Protein AF-A0A849C6X6-F1 (afdb_monomer)

InterPro domains:
  IPR029039 Flavoprotein-like superfamily [G3DSA:3.40.50.360] (16-147)
  IPR029039 Flavoprotein-like superfamily [SSF52218] (53-126)

pLDDT: mean 72.3, std 21.96, range [28.64, 95.88]

Mean predicted aligned error: 12.74 Å

Sequence (150 aa):
MPNFSKRAATPGPQLADRRAHWHRGRTVASEWARGRGGTICTRWIGWAHADTDNFGVAEHVLWPIHHGILYYPGMDVLPPFLAHGTIGVDSERFDAIADDLRKHLSALDTVAPIAYRPQGGGDYDRSLRLRPGLESAGATGFDLHSRTDS

Foldseek 3Di:
DDDDDDDDDDDDDDDPPPPVPLPDFQPQQDPVQAAAEDEAADEDEWAPPQCPTPVHHVCVVCVCCQVVPRPNNHHQYFDYHYHYPPPPDDPVSVVVSVVVVVVVVVCRVPGHGFAFDTQSNPQADPVSHGDPPQADVPDDDRSRRTDPDD

Radius of gyration: 21.45 Å; Cα contacts (8 Å, |Δi|>4): 152; chains: 1; bounding box: 58×31×64 Å

Structure (mmCIF, N/CA/C/O backbone):
data_AF-A0A849C6X6-F1
#
_entry.id   AF-A0A849C6X6-F1
#
loop_
_atom_site.group_PDB
_atom_site.id
_atom_site.type_symbol
_atom_site.label_atom_id
_atom_site.label_alt_id
_atom_site.label_comp_id
_atom_site.label_asym_id
_atom_site.label_entity_id
_atom_site.label_seq_id
_atom_site.pdbx_PDB_ins_code
_atom_site.Cartn_x
_atom_site.Cartn_y
_atom_site.Cartn_z
_atom_site.occupancy
_atom_site.B_iso_or_equiv
_atom_site.auth_seq_id
_atom_site.auth_comp_id
_atom_site.auth_asym_id
_atom_site.auth_atom_id
_atom_site.pdbx_PDB_model_num
ATOM 1 N N . MET A 1 1 ? -34.861 15.838 -43.195 1.00 34.25 1 MET A N 1
ATOM 2 C CA . MET A 1 1 ? -34.179 15.700 -41.888 1.00 34.25 1 MET A CA 1
ATOM 3 C C . MET A 1 1 ? -35.241 15.424 -40.827 1.00 34.25 1 MET A C 1
ATOM 5 O O . MET A 1 1 ? -36.184 16.205 -40.776 1.00 34.25 1 MET A O 1
ATOM 9 N N . PRO A 1 2 ? -35.165 14.325 -40.056 1.00 33.47 2 PRO A N 1
ATOM 10 C CA . PRO A 1 2 ? -36.070 14.065 -38.932 1.00 33.47 2 PRO A CA 1
ATOM 11 C C . PRO A 1 2 ? -35.622 14.798 -37.650 1.00 33.47 2 PRO A C 1
ATOM 13 O O . PRO A 1 2 ? -34.496 15.282 -37.566 1.00 33.47 2 PRO A O 1
ATOM 16 N N . ASN A 1 3 ? -36.524 14.903 -36.670 1.00 28.64 3 ASN A N 1
ATOM 17 C CA . ASN A 1 3 ? -36.426 15.826 -35.531 1.00 28.64 3 ASN A CA 1
ATOM 18 C C . ASN A 1 3 ? -36.083 15.114 -34.201 1.00 28.64 3 ASN A C 1
ATOM 20 O O . ASN A 1 3 ? -36.561 14.008 -33.949 1.00 28.64 3 ASN A O 1
ATOM 24 N N . PHE A 1 4 ? -35.308 15.760 -33.322 1.00 31.05 4 PHE A N 1
ATOM 25 C CA . PHE A 1 4 ? -34.948 15.234 -31.997 1.00 31.05 4 PHE A CA 1
ATOM 26 C C . PHE A 1 4 ? -36.006 15.584 -30.941 1.00 31.05 4 PHE A C 1
ATOM 28 O O . PHE A 1 4 ? -36.084 16.715 -30.464 1.00 31.05 4 PHE A O 1
ATOM 35 N N . SER A 1 5 ? -36.788 14.589 -30.514 1.00 37.56 5 SER A N 1
ATOM 36 C CA . SER A 1 5 ? -37.711 14.735 -29.381 1.00 37.56 5 SER A CA 1
ATOM 37 C C . SER A 1 5 ? -36.996 14.501 -28.045 1.00 37.56 5 SER A C 1
ATOM 39 O O . SER A 1 5 ? -36.360 13.463 -27.847 1.00 37.56 5 SER A O 1
ATOM 41 N N . LYS A 1 6 ? -37.114 15.447 -27.105 1.00 38.28 6 LYS A N 1
ATOM 42 C CA . LYS A 1 6 ? -36.593 15.295 -25.737 1.00 38.28 6 LYS A CA 1
ATOM 43 C C . LYS A 1 6 ? -37.516 14.382 -24.924 1.00 38.28 6 LYS A C 1
ATOM 45 O O . LYS A 1 6 ? -38.645 14.765 -24.627 1.00 38.28 6 LYS A O 1
ATOM 50 N N . ARG A 1 7 ? -37.024 13.221 -24.481 1.00 34.44 7 ARG A N 1
ATOM 51 C CA . ARG A 1 7 ? -37.655 12.487 -23.370 1.00 34.44 7 ARG A CA 1
ATOM 52 C C . ARG A 1 7 ? -37.286 13.156 -22.045 1.00 34.44 7 ARG A C 1
ATOM 54 O O . ARG A 1 7 ? -36.115 13.442 -21.810 1.00 34.44 7 ARG A O 1
ATOM 61 N N . ALA A 1 8 ? -38.277 13.392 -21.188 1.00 35.94 8 ALA A N 1
ATOM 62 C CA . ALA A 1 8 ? -38.042 13.805 -19.808 1.00 35.94 8 ALA A CA 1
ATOM 63 C C . ALA A 1 8 ? -37.515 12.620 -18.980 1.00 35.94 8 ALA A C 1
ATOM 65 O O . ALA A 1 8 ? -37.919 11.478 -19.206 1.00 35.94 8 ALA A O 1
ATOM 66 N N . ALA A 1 9 ? -36.627 12.893 -18.022 1.00 35.16 9 ALA A N 1
ATOM 67 C CA . ALA A 1 9 ? -36.156 11.900 -17.063 1.00 35.16 9 ALA A CA 1
ATOM 68 C C . ALA A 1 9 ? -37.099 11.830 -15.851 1.00 35.16 9 ALA A C 1
ATOM 70 O O . ALA A 1 9 ? -37.541 12.861 -15.342 1.00 35.16 9 ALA A O 1
ATOM 71 N N . THR A 1 10 ? -37.396 10.617 -15.387 1.00 34.94 10 THR A N 1
ATOM 72 C CA . THR A 1 10 ? -38.209 10.373 -14.188 1.00 34.94 10 THR A CA 1
ATOM 73 C C . THR A 1 10 ? -37.472 10.854 -12.927 1.00 34.94 10 THR A C 1
ATOM 75 O O . THR A 1 10 ? -36.264 10.624 -12.830 1.00 34.94 10 THR A O 1
ATOM 78 N N . PRO A 1 11 ? -38.144 11.481 -11.941 1.00 33.69 11 PRO A N 1
ATOM 79 C CA . PRO A 1 11 ? -37.512 11.830 -10.669 1.00 33.69 11 PRO A CA 1
ATOM 80 C C . PRO A 1 11 ? -37.000 10.594 -9.917 1.00 33.69 11 PRO A C 1
ATOM 82 O O . PRO A 1 11 ? -37.685 9.573 -9.853 1.00 33.69 11 PRO A O 1
ATOM 85 N N . GLY A 1 12 ? -35.809 10.700 -9.322 1.00 38.06 12 GLY A N 1
ATOM 86 C CA . GLY A 1 12 ? -35.279 9.686 -8.405 1.00 38.06 12 GLY A CA 1
ATOM 87 C C . GLY A 1 12 ? -36.021 9.660 -7.056 1.00 38.06 12 GLY A C 1
ATOM 88 O O . GLY A 1 12 ? -36.724 10.620 -6.726 1.00 38.06 12 GLY A O 1
ATOM 89 N N . PRO A 1 13 ? -35.876 8.580 -6.264 1.00 37.00 13 PRO A N 1
ATOM 90 C CA . PRO A 1 13 ? -36.586 8.414 -4.996 1.00 37.00 13 PRO A CA 1
ATOM 91 C C . PRO A 1 13 ? -36.230 9.490 -3.958 1.00 37.00 13 PRO A C 1
ATOM 93 O O . PRO A 1 13 ? -35.134 10.050 -3.935 1.00 37.00 13 PRO A O 1
ATOM 96 N N . GLN A 1 14 ? -37.201 9.792 -3.095 1.00 38.72 14 GLN A N 1
ATOM 97 C CA . GLN A 1 14 ? -37.206 10.985 -2.249 1.00 38.72 14 GLN A CA 1
ATOM 98 C C . GLN A 1 14 ? -36.376 10.820 -0.960 1.00 38.72 14 GLN A C 1
ATOM 100 O O . GLN A 1 14 ? -36.246 9.730 -0.411 1.00 38.72 14 GLN A O 1
ATOM 105 N N . LEU A 1 15 ? -35.837 11.935 -0.453 1.00 39.06 15 LEU A N 1
ATOM 106 C CA . LEU A 1 15 ? -34.715 12.025 0.502 1.00 39.06 15 LEU A CA 1
ATOM 107 C C . LEU A 1 15 ? -34.893 11.384 1.907 1.00 39.06 15 LEU A C 1
ATOM 109 O O . LEU A 1 15 ? -34.008 11.532 2.752 1.00 39.06 15 LEU A O 1
ATOM 113 N N . ALA A 1 16 ? -36.021 10.731 2.194 1.00 30.89 16 ALA A N 1
ATOM 114 C CA . ALA A 1 16 ? -36.432 10.339 3.545 1.00 30.89 16 ALA A CA 1
ATOM 115 C C . ALA A 1 16 ? -35.714 9.092 4.105 1.00 30.89 16 ALA A C 1
ATOM 117 O O . ALA A 1 16 ? -35.453 9.034 5.306 1.00 30.89 16 ALA A O 1
ATOM 118 N N . ASP A 1 17 ? -35.345 8.123 3.261 1.00 34.28 17 ASP A N 1
ATOM 119 C CA . ASP A 1 17 ? -34.880 6.788 3.698 1.00 34.28 17 ASP A CA 1
ATOM 120 C C . ASP A 1 17 ? -33.420 6.747 4.218 1.00 34.28 17 ASP A C 1
ATOM 122 O O . ASP A 1 17 ? -32.833 5.712 4.527 1.00 34.28 17 ASP A O 1
ATOM 126 N N . ARG A 1 18 ? -32.783 7.912 4.374 1.00 35.97 18 ARG A N 1
ATOM 127 C CA . ARG A 1 18 ? -31.348 8.011 4.695 1.00 35.97 18 ARG A CA 1
ATOM 128 C C . ARG A 1 18 ? -30.984 7.692 6.153 1.00 35.97 18 ARG A C 1
ATOM 130 O O . ARG A 1 18 ? -29.808 7.773 6.504 1.00 35.97 18 ARG A O 1
ATOM 137 N N . ARG A 1 19 ? -31.944 7.331 7.016 1.00 29.36 19 ARG A N 1
ATOM 138 C CA . ARG A 1 19 ? -31.683 7.012 8.438 1.00 29.36 19 ARG A CA 1
ATOM 139 C C . ARG A 1 19 ? -31.278 5.556 8.703 1.00 29.36 19 ARG A C 1
ATOM 141 O O . ARG A 1 19 ? -30.644 5.314 9.724 1.00 29.36 19 ARG A O 1
ATOM 148 N N . ALA A 1 20 ? -31.562 4.612 7.802 1.00 30.66 20 ALA A N 1
ATOM 149 C CA . ALA A 1 20 ? -31.249 3.187 8.002 1.00 30.66 20 ALA A CA 1
ATOM 150 C C . ALA A 1 20 ? -29.805 2.776 7.620 1.00 30.66 20 ALA A C 1
ATOM 152 O O . ALA A 1 20 ? -29.353 1.687 7.968 1.00 30.66 20 ALA A O 1
ATOM 153 N N . HIS A 1 21 ? -29.050 3.643 6.937 1.00 33.81 21 HIS A N 1
ATOM 154 C CA . HIS A 1 21 ? -27.749 3.318 6.323 1.00 33.81 21 HIS A CA 1
ATOM 155 C C . HIS A 1 21 ? -26.567 3.086 7.296 1.00 33.81 21 HIS A C 1
ATOM 157 O O . HIS A 1 21 ? -25.446 2.860 6.847 1.00 33.81 21 HIS A O 1
ATOM 163 N N . TRP A 1 22 ? -26.774 3.123 8.615 1.00 36.84 22 TRP A N 1
ATOM 164 C CA . TRP A 1 22 ? -25.692 3.109 9.616 1.00 36.84 22 TRP A CA 1
ATOM 165 C C . TRP A 1 22 ? -25.082 1.731 9.936 1.00 36.84 22 TRP A C 1
ATOM 167 O O . TRP A 1 22 ? -24.136 1.655 10.718 1.00 36.84 22 TRP A O 1
ATOM 177 N N . HIS A 1 23 ? -25.573 0.643 9.330 1.00 29.59 23 HIS A N 1
ATOM 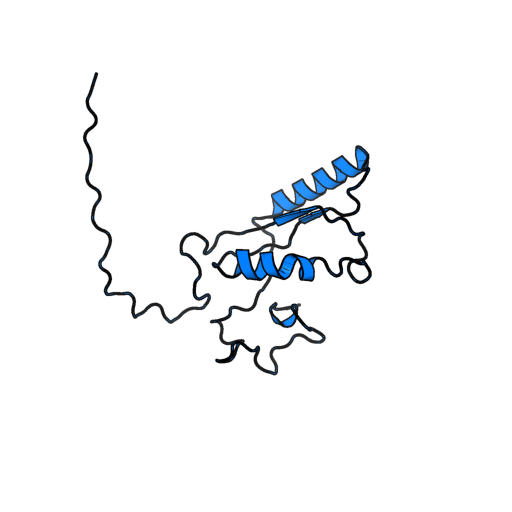178 C CA . HIS A 1 23 ? -25.158 -0.728 9.663 1.00 29.59 23 HIS A CA 1
ATOM 179 C C . HIS A 1 23 ? -24.591 -1.520 8.468 1.00 29.59 23 HIS A C 1
ATOM 181 O O . HIS A 1 23 ? -25.219 -2.455 7.960 1.00 29.59 23 HIS A O 1
ATOM 187 N N . ARG A 1 24 ? -23.377 -1.141 8.039 1.00 34.91 24 ARG A N 1
ATOM 188 C CA . ARG A 1 24 ? -22.266 -2.005 7.561 1.00 34.91 24 ARG A CA 1
ATOM 189 C C . ARG A 1 24 ? -21.043 -1.125 7.238 1.00 34.91 24 ARG A C 1
ATOM 191 O O . ARG A 1 24 ? -21.203 0.036 6.878 1.00 34.91 24 ARG A O 1
ATOM 198 N N . GLY A 1 25 ? -19.833 -1.653 7.447 1.00 41.88 25 GLY A N 1
ATOM 199 C CA . GLY A 1 25 ? -18.586 -0.869 7.453 1.00 41.88 25 GLY A CA 1
ATOM 200 C C . GLY A 1 25 ? -18.163 -0.268 6.099 1.00 41.88 25 GLY A C 1
ATOM 201 O O . GLY A 1 25 ? -18.696 -0.632 5.053 1.00 41.88 25 GLY A O 1
ATOM 202 N N . ARG A 1 26 ? -17.139 0.605 6.144 1.00 53.00 26 ARG A N 1
ATOM 203 C CA . ARG A 1 26 ? -16.667 1.525 5.073 1.00 53.00 26 ARG A CA 1
ATOM 204 C C . ARG A 1 26 ? -17.538 2.786 4.900 1.00 53.00 26 ARG A C 1
ATOM 206 O O . ARG A 1 26 ? -18.172 3.013 3.871 1.00 53.00 26 ARG A O 1
ATOM 213 N N . THR A 1 27 ? -17.545 3.625 5.940 1.00 43.31 27 THR A N 1
ATOM 214 C CA . THR A 1 27 ? -18.097 4.994 5.930 1.00 43.31 27 THR A CA 1
ATOM 215 C C . THR A 1 27 ? -17.390 5.895 4.912 1.00 43.31 27 THR A C 1
ATOM 217 O O . THR A 1 27 ? -16.208 5.715 4.662 1.00 43.31 27 THR A O 1
ATOM 220 N N . VAL A 1 28 ? -18.132 6.849 4.332 1.00 44.56 28 VAL A N 1
ATOM 221 C CA . VAL A 1 28 ? -17.740 7.755 3.220 1.00 44.56 28 VAL A CA 1
ATOM 222 C C . VAL A 1 28 ? -17.195 7.099 1.940 1.00 44.56 28 VAL A C 1
ATOM 224 O O . VAL A 1 28 ? -16.756 7.803 1.033 1.00 44.56 28 VAL A O 1
ATOM 227 N N . ALA A 1 29 ? -17.362 5.783 1.778 1.00 44.00 29 ALA A N 1
ATOM 228 C CA . ALA A 1 29 ? -17.190 5.147 0.479 1.00 44.00 29 ALA A CA 1
ATOM 229 C C . ALA A 1 29 ? -18.185 5.728 -0.549 1.00 44.00 29 ALA A C 1
ATOM 231 O O . ALA A 1 29 ? -19.406 5.610 -0.382 1.00 44.00 29 ALA A O 1
ATOM 232 N N . SER A 1 30 ? -17.669 6.347 -1.613 1.00 44.00 30 SER A N 1
ATOM 233 C CA . SER A 1 30 ? -18.495 6.893 -2.695 1.00 44.00 30 SER A CA 1
ATOM 234 C C . SER A 1 30 ? -19.134 5.754 -3.492 1.00 44.00 30 SER A C 1
ATOM 236 O O . SER A 1 30 ? -18.513 4.714 -3.715 1.00 44.00 30 SER A O 1
ATOM 238 N N . GLU A 1 31 ? -20.384 5.922 -3.926 1.00 47.50 31 GLU A N 1
ATOM 239 C CA . GLU A 1 31 ? -21.138 4.813 -4.530 1.00 47.50 31 GLU A CA 1
ATOM 240 C C . GLU A 1 31 ? -20.548 4.324 -5.858 1.00 47.50 31 GLU A C 1
ATOM 242 O O . GLU A 1 31 ? -20.691 3.150 -6.177 1.00 47.50 31 GLU A O 1
ATOM 247 N N . TRP A 1 32 ? -19.815 5.180 -6.584 1.00 52.75 32 TRP A N 1
ATOM 248 C CA . TRP A 1 32 ? -19.080 4.784 -7.789 1.00 52.75 32 TRP A CA 1
ATOM 249 C C . TRP A 1 32 ? -17.815 3.967 -7.482 1.00 52.75 32 TRP A C 1
ATOM 251 O O . TRP A 1 32 ? -17.487 3.068 -8.249 1.00 52.75 32 TRP A O 1
ATOM 261 N N . ALA A 1 33 ? -17.079 4.281 -6.410 1.00 56.59 33 ALA A N 1
ATOM 262 C CA . ALA A 1 33 ? -15.789 3.642 -6.122 1.00 56.59 33 ALA A CA 1
ATOM 263 C C . ALA A 1 33 ? -15.920 2.258 -5.468 1.00 56.59 33 ALA A C 1
ATOM 265 O O . ALA A 1 33 ? -15.023 1.430 -5.610 1.00 56.59 33 ALA A O 1
ATOM 266 N N . ARG A 1 34 ? -17.029 2.007 -4.762 1.00 57.31 34 ARG A N 1
ATOM 267 C CA . ARG A 1 34 ? -17.267 0.772 -4.005 1.00 57.31 34 ARG A CA 1
ATOM 268 C C . ARG A 1 34 ? -17.218 -0.462 -4.911 1.00 57.31 34 ARG A C 1
ATOM 270 O O . ARG A 1 34 ? -18.084 -0.626 -5.764 1.00 57.31 34 ARG A O 1
ATOM 277 N N . GLY A 1 35 ? -16.251 -1.348 -4.676 1.00 59.78 35 GLY A N 1
ATOM 278 C CA . GLY A 1 35 ? -16.082 -2.572 -5.466 1.00 59.78 35 GLY A CA 1
ATOM 279 C C . GLY A 1 35 ? -15.350 -2.379 -6.797 1.00 59.78 35 GLY A C 1
ATOM 280 O O . GLY A 1 35 ? -15.318 -3.311 -7.597 1.00 59.78 35 GLY A O 1
ATOM 281 N N . ARG A 1 36 ? -14.753 -1.206 -7.064 1.00 61.59 36 ARG A N 1
ATOM 282 C CA . ARG A 1 36 ? -13.690 -1.116 -8.075 1.00 61.59 36 ARG A CA 1
ATOM 283 C C . ARG A 1 36 ? -12.358 -1.504 -7.449 1.00 61.59 36 ARG A C 1
ATOM 285 O O . ARG A 1 36 ? -11.949 -0.917 -6.446 1.00 61.59 36 ARG A O 1
ATOM 292 N N . GLY A 1 37 ? -11.671 -2.435 -8.106 1.00 61.19 37 GLY A N 1
ATOM 293 C CA . GLY A 1 37 ? -10.243 -2.641 -7.911 1.00 61.19 37 GLY A CA 1
ATOM 294 C C . GLY A 1 37 ? -9.455 -1.404 -8.350 1.00 61.19 37 GLY A C 1
ATOM 295 O O . GLY A 1 37 ? -9.808 -0.756 -9.341 1.00 61.19 37 GLY A O 1
ATOM 296 N N . G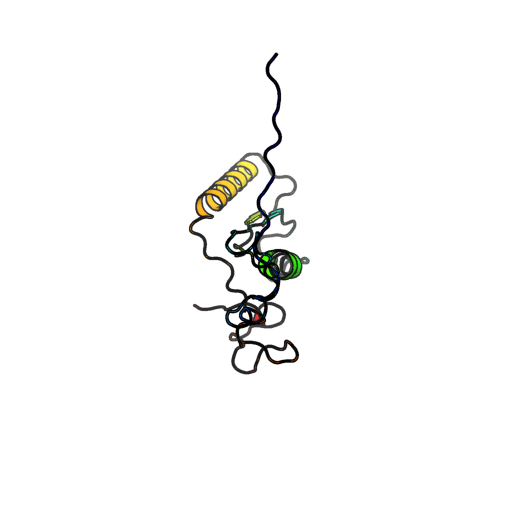LY A 1 38 ? -8.393 -1.070 -7.620 1.00 61.69 38 GLY A N 1
ATOM 297 C CA . GLY A 1 38 ? -7.471 0.009 -7.976 1.00 61.69 38 GLY A CA 1
ATOM 298 C C . GLY A 1 38 ? -6.023 -0.387 -7.711 1.00 61.69 38 GLY A C 1
ATOM 299 O O . GLY A 1 38 ? -5.684 -0.746 -6.589 1.00 61.69 38 GLY A O 1
ATOM 300 N N . THR A 1 39 ? -5.164 -0.298 -8.727 1.00 59.84 39 THR A N 1
ATOM 301 C CA . THR A 1 39 ? -3.704 -0.462 -8.604 1.00 59.84 39 THR A CA 1
ATOM 302 C C . THR A 1 39 ? -3.000 0.804 -9.090 1.00 59.84 39 THR A C 1
ATOM 304 O O . THR A 1 39 ? -3.556 1.561 -9.890 1.00 59.84 39 THR A O 1
ATOM 307 N N . ILE A 1 40 ? -1.769 1.026 -8.630 1.00 65.69 40 ILE A N 1
ATOM 308 C CA . ILE A 1 40 ? -0.867 2.050 -9.158 1.00 65.69 40 ILE A CA 1
ATOM 309 C C . ILE A 1 40 ? 0.409 1.354 -9.630 1.00 65.69 40 ILE A C 1
ATOM 311 O O . ILE A 1 40 ? 1.015 0.569 -8.901 1.00 65.69 40 ILE A O 1
ATOM 315 N N . CYS A 1 41 ? 0.816 1.658 -10.861 1.00 58.03 41 CYS A N 1
ATOM 316 C CA . CYS A 1 41 ? 2.121 1.282 -11.394 1.00 58.03 41 CYS A CA 1
ATOM 317 C C . CYS A 1 41 ? 3.080 2.458 -11.180 1.00 58.03 41 CYS A C 1
ATOM 319 O O . CYS A 1 41 ? 2.937 3.495 -11.831 1.00 58.03 41 CYS A O 1
ATOM 321 N N . THR A 1 42 ? 4.039 2.309 -10.267 1.00 61.03 42 THR A N 1
ATOM 322 C CA . THR A 1 42 ? 4.967 3.375 -9.869 1.00 61.03 42 THR A CA 1
ATOM 323 C C . THR A 1 42 ? 6.385 3.040 -10.325 1.00 61.03 42 THR A C 1
ATOM 325 O O . THR A 1 42 ? 6.928 1.972 -10.041 1.00 61.03 42 THR A O 1
ATOM 328 N N . ARG A 1 43 ? 7.029 3.993 -11.004 1.00 51.19 43 ARG A N 1
ATOM 329 C CA . ARG A 1 43 ? 8.475 3.955 -11.248 1.00 51.19 43 ARG A CA 1
ATOM 330 C C . ARG A 1 43 ? 9.197 4.238 -9.928 1.00 51.19 43 ARG A C 1
ATOM 332 O O . ARG A 1 43 ? 9.116 5.359 -9.431 1.00 51.19 43 ARG A O 1
ATOM 339 N N . TRP A 1 44 ? 9.916 3.256 -9.393 1.00 60.41 44 TRP A N 1
ATOM 340 C CA . TRP A 1 44 ? 10.747 3.435 -8.206 1.00 60.41 44 TRP A CA 1
ATOM 341 C C . TRP A 1 44 ? 12.170 3.845 -8.614 1.00 60.41 44 TRP A C 1
ATOM 343 O O . TRP A 1 44 ? 12.715 3.375 -9.618 1.00 60.41 44 TRP A O 1
ATOM 353 N N . ILE A 1 45 ? 12.756 4.778 -7.861 1.00 48.31 45 ILE A N 1
ATOM 354 C CA . ILE A 1 45 ? 14.110 5.311 -8.112 1.00 48.31 45 ILE A CA 1
ATOM 355 C C . ILE A 1 45 ? 15.157 4.607 -7.236 1.00 48.31 45 ILE A C 1
ATOM 357 O O . ILE A 1 45 ? 16.331 4.571 -7.596 1.00 48.31 45 ILE A O 1
ATOM 361 N N . GLY A 1 46 ? 14.728 4.015 -6.122 1.00 52.88 46 GLY A N 1
ATOM 362 C CA . GLY A 1 46 ? 15.567 3.192 -5.263 1.00 52.88 46 GLY A CA 1
ATOM 363 C C . GLY A 1 46 ? 15.896 1.805 -5.836 1.00 52.88 46 GLY A C 1
ATOM 364 O O . GLY A 1 46 ? 15.441 1.414 -6.921 1.00 52.88 46 GLY A O 1
ATOM 365 N N . TRP A 1 47 ? 16.696 1.057 -5.082 1.00 51.69 47 TRP A N 1
ATOM 366 C CA . TRP A 1 47 ? 17.115 -0.309 -5.391 1.00 51.69 47 TRP A CA 1
ATOM 367 C C . TRP A 1 47 ? 16.112 -1.322 -4.820 1.00 51.69 47 TRP A C 1
ATOM 36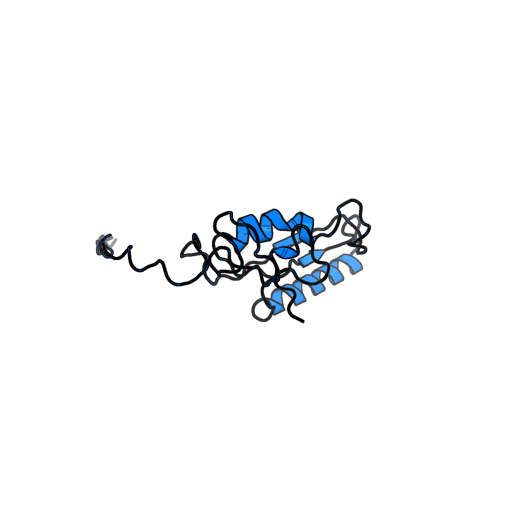9 O O . TRP A 1 47 ? 15.030 -0.954 -4.372 1.00 51.69 47 TRP A O 1
ATOM 379 N N . ALA A 1 48 ? 16.419 -2.620 -4.885 1.00 56.00 48 ALA A N 1
ATOM 380 C CA . ALA A 1 48 ? 15.539 -3.674 -4.363 1.00 56.00 48 ALA A CA 1
ATOM 381 C C . ALA A 1 48 ? 15.658 -3.887 -2.834 1.00 56.00 48 ALA A C 1
ATOM 383 O O . ALA A 1 48 ? 14.949 -4.717 -2.272 1.00 56.00 48 ALA A O 1
ATOM 384 N N . HIS A 1 49 ? 16.547 -3.153 -2.156 1.00 54.78 49 HIS A N 1
ATOM 385 C CA . HIS A 1 49 ? 16.816 -3.274 -0.719 1.00 54.78 49 HIS A CA 1
ATOM 386 C C . HIS A 1 49 ? 15.891 -2.331 0.073 1.00 54.78 49 HIS A C 1
ATOM 388 O O . HIS A 1 49 ? 16.306 -1.294 0.591 1.00 54.78 49 HIS A O 1
ATOM 394 N N . ALA A 1 50 ? 14.595 -2.656 0.078 1.00 57.88 50 ALA A N 1
ATOM 395 C CA . ALA A 1 50 ? 13.521 -1.760 0.522 1.00 57.88 50 ALA A CA 1
ATOM 396 C C . ALA A 1 50 ? 13.614 -1.308 1.997 1.00 57.88 50 ALA A C 1
ATOM 398 O O . ALA A 1 50 ? 13.010 -0.306 2.367 1.00 57.88 50 ALA A O 1
ATOM 399 N N . ASP A 1 51 ? 14.366 -2.022 2.833 1.00 57.31 51 ASP A N 1
ATOM 400 C CA . ASP A 1 51 ? 14.599 -1.723 4.250 1.00 57.31 51 ASP A CA 1
ATOM 401 C C . ASP A 1 51 ? 15.744 -0.723 4.504 1.00 57.31 51 ASP A C 1
ATOM 403 O O . ASP A 1 51 ? 15.829 -0.140 5.586 1.00 57.31 51 ASP A O 1
ATOM 407 N N . THR A 1 52 ? 16.629 -0.526 3.523 1.00 57.81 52 THR A N 1
ATOM 408 C CA . THR A 1 52 ? 17.913 0.185 3.670 1.00 57.81 52 THR A CA 1
ATOM 409 C C . THR A 1 52 ? 18.126 1.311 2.652 1.00 57.81 52 THR A C 1
ATOM 411 O O . THR A 1 52 ? 19.064 2.100 2.786 1.00 57.81 52 THR A O 1
ATOM 414 N N . ASP A 1 53 ? 17.238 1.446 1.665 1.00 63.62 53 ASP A N 1
ATOM 415 C CA . ASP A 1 53 ? 17.196 2.573 0.731 1.00 63.62 53 ASP A CA 1
ATOM 416 C C . ASP A 1 53 ? 16.944 3.922 1.442 1.00 63.62 53 ASP A C 1
ATOM 418 O O . ASP A 1 53 ? 16.088 4.044 2.316 1.00 63.62 53 ASP A O 1
ATOM 422 N N . ASN A 1 54 ? 17.586 4.998 0.969 1.00 65.31 54 ASN A N 1
ATOM 423 C CA . ASN A 1 54 ? 17.370 6.372 1.467 1.00 65.31 54 ASN A CA 1
ATOM 424 C C . ASN A 1 54 ? 15.924 6.892 1.267 1.00 65.31 54 ASN A C 1
ATOM 426 O O . ASN A 1 54 ? 15.539 7.905 1.847 1.00 65.31 54 ASN A O 1
ATOM 430 N N . PHE A 1 55 ? 15.124 6.225 0.432 1.00 64.44 55 PHE A N 1
ATOM 431 C CA . PHE A 1 55 ? 13.700 6.525 0.246 1.00 64.44 55 PHE A CA 1
ATOM 432 C C . PHE A 1 55 ? 12.788 5.772 1.232 1.00 64.44 55 PHE A C 1
ATOM 434 O O . PHE A 1 55 ? 11.601 6.083 1.302 1.00 64.44 55 PHE A O 1
ATOM 441 N N . GLY A 1 56 ? 13.334 4.828 2.006 1.00 71.75 56 GLY A N 1
ATOM 442 C CA . GLY A 1 56 ? 12.589 3.941 2.895 1.00 71.75 56 GLY A CA 1
ATOM 443 C C . GLY A 1 56 ? 11.751 2.891 2.159 1.00 71.75 56 GLY A C 1
ATOM 444 O O . GLY A 1 56 ? 11.782 2.777 0.932 1.00 71.75 56 GLY A O 1
ATOM 445 N N . VAL A 1 57 ? 10.972 2.143 2.944 1.00 81.88 57 VAL A N 1
ATOM 446 C CA . VAL A 1 57 ? 10.061 1.094 2.468 1.00 81.88 57 VAL A CA 1
ATOM 447 C C . VAL A 1 57 ? 9.009 1.700 1.531 1.00 81.88 57 VAL A C 1
ATOM 449 O O . VAL A 1 57 ? 8.323 2.666 1.883 1.00 81.88 57 VAL A O 1
ATOM 452 N N . ALA A 1 58 ? 8.865 1.138 0.329 1.00 81.94 58 ALA A N 1
ATOM 453 C CA . ALA A 1 58 ? 8.046 1.725 -0.733 1.00 81.94 58 ALA A CA 1
ATOM 454 C C . ALA A 1 58 ? 6.557 1.812 -0.360 1.00 81.94 58 ALA A C 1
ATOM 456 O O . ALA A 1 58 ? 5.878 2.794 -0.673 1.00 81.94 58 ALA A O 1
ATOM 457 N N . GLU A 1 59 ? 6.071 0.830 0.390 1.00 82.94 59 GLU A N 1
ATOM 458 C CA . GLU A 1 59 ? 4.724 0.738 0.946 1.00 82.94 59 GLU A CA 1
ATOM 459 C C . GLU A 1 59 ? 4.420 1.905 1.900 1.00 82.94 59 GLU A C 1
ATOM 461 O O . GLU A 1 59 ? 3.294 2.403 1.924 1.00 82.94 59 GLU A O 1
ATOM 466 N N . HIS A 1 60 ? 5.420 2.394 2.647 1.00 86.69 60 HIS A N 1
ATOM 467 C CA . HIS A 1 60 ? 5.272 3.535 3.561 1.00 86.69 60 HIS A CA 1
ATOM 468 C C . HIS A 1 60 ? 5.229 4.868 2.806 1.00 86.69 60 HIS A C 1
ATOM 470 O O . HIS A 1 60 ? 4.466 5.758 3.180 1.00 86.69 60 HIS A O 1
ATOM 476 N N . VAL A 1 61 ? 5.978 4.999 1.706 1.00 87.25 61 VAL A N 1
ATOM 477 C CA . VAL A 1 61 ? 5.930 6.185 0.826 1.00 87.25 61 VAL A CA 1
ATOM 478 C C . VAL A 1 61 ? 4.625 6.243 0.028 1.00 87.25 61 VAL A C 1
ATOM 480 O O . VAL A 1 61 ? 4.044 7.316 -0.136 1.00 87.25 61 VAL A O 1
ATOM 483 N N . LEU A 1 62 ? 4.121 5.097 -0.438 1.00 89.44 62 LEU A N 1
ATOM 484 C CA . LEU A 1 62 ? 2.839 5.001 -1.142 1.00 89.44 62 LEU A CA 1
ATOM 485 C C . LEU A 1 62 ? 1.620 5.057 -0.207 1.00 89.44 62 LEU A C 1
ATOM 487 O O . LEU A 1 62 ? 0.505 5.294 -0.686 1.00 89.44 62 LEU A O 1
ATOM 491 N N . TRP A 1 63 ? 1.812 4.906 1.109 1.00 90.75 63 TRP A N 1
ATOM 492 C CA . TRP A 1 63 ? 0.739 4.864 2.106 1.00 90.75 63 TRP A CA 1
ATOM 493 C C . TRP A 1 63 ? -0.302 5.992 1.985 1.00 90.75 63 TRP A C 1
ATOM 495 O O . TRP A 1 63 ? -1.500 5.683 1.951 1.00 90.75 63 TRP A O 1
ATOM 505 N N . PRO A 1 64 ? 0.070 7.288 1.862 1.00 92.00 64 PRO A N 1
ATOM 506 C CA . PRO A 1 64 ? -0.915 8.369 1.799 1.00 92.00 64 PRO A CA 1
ATOM 507 C C . PRO A 1 64 ? -1.807 8.289 0.555 1.00 92.00 64 PRO A C 1
ATOM 509 O O . PRO A 1 64 ? -2.957 8.721 0.594 1.00 92.00 64 PRO A O 1
ATOM 512 N N . ILE A 1 65 ? -1.302 7.705 -0.536 1.00 91.56 65 ILE A N 1
ATOM 513 C CA . ILE A 1 65 ? -2.040 7.525 -1.788 1.00 91.56 65 ILE A CA 1
ATOM 514 C C . ILE A 1 65 ? -2.926 6.278 -1.688 1.00 91.56 65 ILE A C 1
ATOM 516 O O . ILE A 1 65 ? -4.138 6.362 -1.886 1.00 91.56 65 ILE A O 1
ATOM 520 N N . HIS A 1 66 ? -2.348 5.131 -1.328 1.00 91.12 66 HIS A N 1
ATOM 521 C CA . HIS A 1 66 ? -3.076 3.863 -1.254 1.00 91.12 66 HIS A CA 1
ATOM 522 C C . HIS A 1 66 ? -4.178 3.901 -0.188 1.00 91.12 66 HIS A C 1
ATOM 524 O O . HIS A 1 66 ? -5.345 3.659 -0.498 1.00 91.12 66 HIS A O 1
ATOM 530 N N . HIS A 1 67 ? -3.845 4.272 1.049 1.00 90.69 67 HIS A N 1
ATOM 531 C CA . HIS A 1 67 ? -4.822 4.337 2.132 1.00 90.69 67 HIS A CA 1
ATOM 532 C C . HIS A 1 67 ? -5.694 5.604 2.048 1.00 90.69 67 HIS A C 1
ATOM 534 O O . HIS A 1 67 ? -6.916 5.535 2.183 1.00 90.69 67 HIS A O 1
ATOM 540 N N . GLY A 1 68 ? -5.080 6.771 1.819 1.00 89.50 68 GLY A N 1
ATOM 541 C CA . GLY A 1 68 ? -5.759 8.071 1.903 1.00 89.50 68 GLY A CA 1
ATOM 542 C C . GLY A 1 68 ? -6.547 8.497 0.660 1.00 89.50 68 GLY A C 1
ATOM 543 O O . GLY A 1 68 ? -7.540 9.207 0.805 1.00 89.50 68 GLY A O 1
ATOM 544 N N . ILE A 1 69 ? -6.148 8.069 -0.546 1.00 89.62 69 ILE A N 1
ATOM 545 C CA . ILE A 1 69 ? -6.780 8.495 -1.811 1.00 89.62 69 ILE A CA 1
ATOM 546 C C . ILE A 1 69 ? -7.583 7.362 -2.465 1.00 89.62 69 ILE A C 1
ATOM 548 O O . ILE A 1 69 ? -8.653 7.634 -3.004 1.00 89.62 69 ILE A O 1
ATOM 552 N N . LEU A 1 70 ? -7.125 6.105 -2.409 1.00 89.81 70 LEU A N 1
ATOM 553 C CA . LEU A 1 70 ? -7.831 4.974 -3.035 1.00 89.81 70 LEU A CA 1
ATOM 554 C C . LEU A 1 70 ? -8.764 4.232 -2.063 1.00 89.81 70 LEU A C 1
ATOM 556 O O . LEU A 1 70 ? -9.963 4.109 -2.321 1.00 89.81 70 LEU A O 1
ATOM 560 N N . TYR A 1 71 ? -8.241 3.764 -0.927 1.00 89.06 71 TYR A N 1
ATOM 561 C CA . TYR A 1 71 ? -9.013 2.969 0.034 1.00 89.06 71 TYR A CA 1
ATOM 562 C C . TYR A 1 71 ? -10.084 3.790 0.765 1.00 89.06 71 TYR A C 1
ATOM 564 O O . TYR A 1 71 ? -11.220 3.338 0.898 1.00 89.06 71 TYR A O 1
ATOM 572 N N . TYR A 1 72 ? -9.758 5.014 1.195 1.00 86.50 72 TYR A N 1
ATOM 573 C CA . TYR A 1 72 ? -10.678 5.900 1.918 1.00 86.50 72 TYR A CA 1
ATOM 574 C C . TYR A 1 72 ? -12.037 6.133 1.209 1.00 86.50 72 TYR A C 1
ATOM 576 O O . TYR A 1 72 ? -13.070 5.927 1.850 1.00 86.50 72 TYR A O 1
ATOM 584 N N . PRO A 1 73 ? -12.108 6.469 -0.100 1.00 86.06 73 PRO A N 1
ATOM 585 C CA . PRO A 1 73 ? -13.377 6.541 -0.833 1.00 86.06 73 PRO A CA 1
ATOM 586 C C . PRO A 1 73 ? -13.969 5.174 -1.225 1.00 86.06 73 PRO A C 1
ATOM 588 O O . PRO A 1 73 ? -15.005 5.150 -1.895 1.00 86.06 73 PRO A O 1
ATOM 591 N N . GLY A 1 74 ? -13.377 4.056 -0.796 1.00 83.56 74 GLY A N 1
ATOM 592 C CA . GLY A 1 74 ? -13.971 2.719 -0.844 1.00 83.56 74 GLY A CA 1
ATOM 593 C C . GLY A 1 74 ? -13.532 1.808 -1.990 1.00 83.56 74 GLY A C 1
ATOM 594 O O . GLY A 1 74 ? -14.273 0.867 -2.278 1.00 83.56 74 GLY A O 1
ATOM 595 N N . MET A 1 75 ? -12.389 2.064 -2.637 1.00 88.00 75 MET A N 1
ATOM 596 C CA . MET A 1 75 ? -11.807 1.111 -3.594 1.00 88.00 75 MET A CA 1
ATOM 597 C C . MET A 1 75 ? -11.181 -0.083 -2.869 1.00 88.00 75 MET A C 1
ATOM 599 O O . MET A 1 75 ? -10.681 0.045 -1.748 1.00 88.00 75 MET A O 1
ATOM 603 N N . ASP A 1 76 ? -11.155 -1.226 -3.543 1.00 88.12 76 ASP A N 1
ATOM 604 C CA . ASP A 1 76 ? -10.399 -2.395 -3.106 1.00 88.12 76 ASP A CA 1
ATOM 605 C C . ASP A 1 76 ? -8.987 -2.287 -3.722 1.00 88.12 76 ASP A C 1
ATOM 607 O O . ASP A 1 76 ? -8.788 -2.441 -4.928 1.00 88.12 76 ASP A O 1
ATOM 611 N N . VAL A 1 77 ? -8.011 -1.877 -2.906 1.00 89.69 77 VAL A N 1
ATOM 612 C CA . VAL A 1 77 ? -6.678 -1.453 -3.373 1.00 89.69 77 VAL A CA 1
ATOM 613 C C . VAL A 1 77 ? -5.761 -2.657 -3.540 1.00 89.69 77 VAL A C 1
ATOM 615 O O . VAL A 1 77 ? -5.528 -3.383 -2.581 1.00 89.69 77 VAL A O 1
ATOM 618 N N . LEU A 1 78 ? -5.211 -2.855 -4.733 1.00 90.38 78 LEU A N 1
ATOM 619 C CA . LEU A 1 78 ? -4.266 -3.932 -5.024 1.00 90.38 78 LEU A CA 1
ATOM 620 C C . LEU A 1 78 ? -2.825 -3.530 -4.645 1.00 90.38 78 LEU A C 1
ATOM 622 O O . LEU A 1 78 ? -2.507 -2.334 -4.634 1.00 90.38 78 LEU A O 1
ATOM 626 N N . PRO A 1 79 ? -1.929 -4.503 -4.388 1.00 89.25 79 PRO A N 1
ATOM 627 C CA . PRO A 1 79 ? -0.490 -4.268 -4.310 1.00 89.25 79 PRO A CA 1
ATOM 628 C C . PRO A 1 79 ? 0.031 -3.446 -5.509 1.00 89.25 79 PRO A C 1
ATOM 630 O O . PRO A 1 79 ? -0.432 -3.647 -6.642 1.00 89.25 79 PRO A O 1
ATOM 633 N N . PRO A 1 80 ? 0.952 -2.489 -5.287 1.00 89.12 80 PRO A N 1
ATOM 634 C CA . PRO A 1 80 ? 1.510 -1.670 -6.358 1.00 89.12 80 PRO A CA 1
ATOM 635 C C . PRO A 1 80 ? 2.459 -2.482 -7.243 1.00 89.12 80 PRO A C 1
ATOM 637 O O . PRO A 1 80 ? 3.154 -3.378 -6.768 1.00 89.12 80 PRO A O 1
ATOM 640 N N . PHE A 1 81 ? 2.562 -2.108 -8.519 1.00 88.81 81 PHE A N 1
ATOM 641 C CA . PHE A 1 81 ? 3.682 -2.550 -9.351 1.00 88.81 81 PHE A CA 1
ATOM 642 C C . PHE A 1 81 ? 4.842 -1.561 -9.195 1.00 88.81 81 PHE A C 1
ATOM 644 O O . PHE A 1 81 ? 4.689 -0.379 -9.519 1.00 88.81 81 PHE A O 1
ATOM 65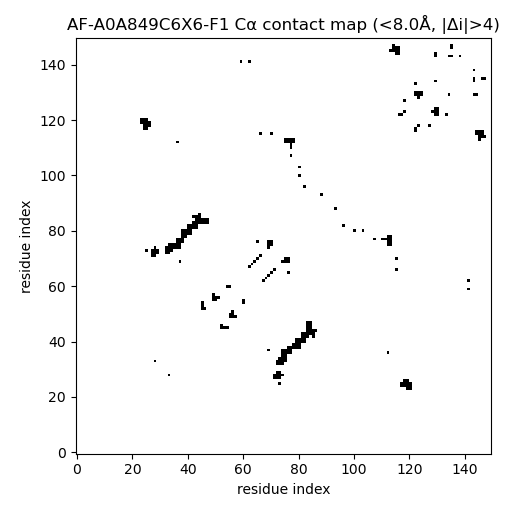1 N N . LEU A 1 82 ? 5.988 -2.040 -8.706 1.00 87.94 82 LEU A N 1
ATOM 652 C CA . LEU A 1 82 ? 7.191 -1.243 -8.463 1.00 87.94 82 LEU A CA 1
ATOM 653 C C . LEU A 1 82 ? 8.300 -1.620 -9.451 1.00 87.94 82 LEU A C 1
ATOM 655 O O . LEU A 1 82 ? 8.834 -2.726 -9.422 1.00 87.94 82 LEU A O 1
ATOM 659 N N . ALA A 1 83 ? 8.683 -0.682 -10.318 1.00 86.31 83 ALA A N 1
ATOM 660 C CA . ALA A 1 83 ? 9.805 -0.871 -11.238 1.00 86.31 83 ALA A CA 1
ATOM 661 C C . ALA A 1 83 ? 11.079 -0.221 -10.671 1.00 86.31 83 ALA A C 1
ATOM 663 O O . ALA A 1 83 ? 11.198 1.005 -10.695 1.00 86.31 83 ALA A O 1
ATOM 664 N N . HIS A 1 84 ? 12.022 -1.035 -10.181 1.00 82.69 84 HIS A N 1
ATOM 665 C CA . HIS A 1 84 ? 13.291 -0.608 -9.563 1.00 82.69 84 HIS A CA 1
ATOM 666 C C . HIS A 1 84 ? 14.451 -0.531 -10.572 1.00 82.69 84 HIS A C 1
ATOM 668 O O . HIS A 1 84 ? 14.491 -1.286 -11.553 1.00 82.69 84 HIS A O 1
ATOM 674 N N . GLY A 1 85 ? 15.436 0.337 -10.304 1.00 76.94 85 GLY A N 1
ATOM 675 C CA . GLY A 1 85 ? 16.654 0.455 -11.123 1.00 76.94 85 GLY A CA 1
ATOM 676 C C . GLY A 1 85 ? 16.381 0.931 -12.555 1.00 76.94 85 GLY A C 1
ATOM 677 O O . GLY A 1 85 ? 16.915 0.385 -13.513 1.00 76.94 85 GLY A O 1
ATOM 678 N N . THR A 1 86 ? 15.484 1.907 -12.716 1.00 81.69 86 THR A N 1
ATOM 679 C CA . THR A 1 86 ? 14.901 2.289 -14.018 1.00 81.69 86 THR A CA 1
ATOM 680 C C . THR A 1 86 ? 15.625 3.436 -14.743 1.00 81.69 86 THR A C 1
ATOM 682 O O . THR A 1 86 ? 15.141 3.938 -15.765 1.00 81.69 86 THR A O 1
ATOM 685 N N . ILE A 1 87 ? 16.762 3.897 -14.218 1.00 83.25 87 ILE A N 1
ATOM 686 C CA . ILE A 1 87 ? 17.600 4.948 -14.812 1.00 83.25 87 ILE A CA 1
ATOM 687 C C . ILE A 1 87 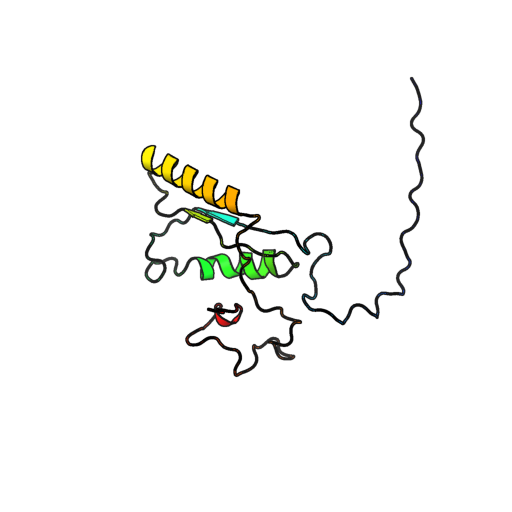? 18.649 4.284 -15.710 1.00 83.25 87 ILE A C 1
ATOM 689 O O . ILE A 1 87 ? 19.357 3.396 -15.254 1.00 83.25 87 ILE A O 1
ATOM 693 N N . GLY A 1 88 ? 18.757 4.722 -16.969 1.00 83.06 88 GLY A N 1
ATOM 694 C CA . GLY A 1 88 ? 19.771 4.209 -17.902 1.00 83.06 88 GLY A CA 1
ATOM 695 C C . GLY A 1 88 ? 19.571 2.756 -18.351 1.00 83.06 88 GLY A C 1
ATOM 696 O O . GLY A 1 88 ? 20.542 2.122 -18.743 1.00 83.06 88 GLY A O 1
ATOM 697 N N . VAL A 1 89 ? 18.341 2.230 -18.281 1.00 87.31 89 VAL A N 1
ATOM 698 C CA . VAL A 1 89 ? 18.027 0.855 -18.704 1.00 87.31 89 VAL A CA 1
ATOM 699 C C . VAL A 1 89 ? 18.275 0.634 -20.198 1.00 87.31 89 VAL A C 1
ATOM 701 O O . VAL A 1 89 ? 17.888 1.456 -21.031 1.00 87.31 89 VAL A O 1
ATOM 704 N N . ASP A 1 90 ? 18.892 -0.500 -20.518 1.00 92.19 90 ASP A N 1
ATOM 705 C CA . ASP A 1 90 ? 18.996 -1.048 -21.870 1.00 92.19 90 ASP A CA 1
ATOM 706 C C . ASP A 1 90 ? 17.688 -1.738 -22.319 1.00 92.19 90 ASP A C 1
ATOM 708 O O . ASP A 1 90 ? 16.683 -1.761 -21.600 1.00 92.19 90 ASP A O 1
ATOM 712 N N . SER A 1 91 ? 17.691 -2.286 -23.538 1.00 93.06 91 SER A N 1
ATOM 713 C CA . SER A 1 91 ? 16.541 -2.983 -24.123 1.00 93.06 91 SER A CA 1
ATOM 714 C C . SER A 1 91 ? 16.181 -4.285 -23.405 1.00 93.06 91 SER A C 1
ATOM 716 O O . SER A 1 91 ? 15.000 -4.557 -23.231 1.00 93.06 91 SER A O 1
ATOM 718 N N . GLU A 1 92 ? 17.162 -5.070 -22.951 1.00 93.56 92 GLU A N 1
ATOM 719 C CA . GLU A 1 92 ? 16.914 -6.356 -22.282 1.00 93.56 92 GLU A CA 1
ATOM 720 C C . GLU A 1 92 ? 16.242 -6.128 -20.921 1.00 93.56 92 GLU A C 1
ATOM 722 O O . GLU A 1 92 ? 15.219 -6.739 -20.597 1.00 93.56 92 GLU A O 1
ATOM 727 N N . ARG A 1 93 ? 16.744 -5.155 -20.154 1.00 90.06 93 ARG A N 1
ATOM 728 C CA . ARG A 1 93 ? 16.140 -4.724 -18.892 1.00 90.06 93 ARG A CA 1
ATOM 729 C C . ARG A 1 93 ? 14.778 -4.059 -19.098 1.00 90.06 93 ARG A C 1
ATOM 731 O O . ARG A 1 93 ? 13.902 -4.231 -18.250 1.00 90.06 93 ARG A O 1
ATOM 738 N N . PHE A 1 94 ? 14.579 -3.315 -20.188 1.00 91.81 94 PHE A N 1
ATOM 739 C CA . PHE A 1 94 ? 13.273 -2.746 -20.531 1.00 91.81 94 PHE A CA 1
ATOM 740 C C . PHE A 1 94 ? 12.240 -3.835 -20.842 1.00 91.81 94 PHE A C 1
ATOM 742 O O . PHE A 1 94 ? 11.151 -3.807 -20.266 1.00 91.81 94 PHE A O 1
ATOM 749 N N . ASP A 1 95 ? 12.577 -4.805 -21.694 1.00 94.75 95 ASP A N 1
ATOM 750 C CA . ASP A 1 95 ? 11.660 -5.878 -22.087 1.00 94.75 95 ASP A CA 1
ATOM 751 C C . ASP A 1 95 ? 11.301 -6.781 -20.899 1.00 94.75 95 ASP A C 1
ATOM 753 O O . ASP A 1 95 ? 10.128 -7.116 -20.728 1.00 94.75 95 ASP A O 1
ATOM 757 N N . ALA A 1 96 ? 12.254 -7.067 -20.002 1.00 92.31 96 ALA A N 1
ATOM 758 C CA . ALA A 1 96 ? 11.985 -7.770 -18.746 1.00 92.31 96 ALA A CA 1
ATOM 759 C C . ALA A 1 96 ? 10.973 -7.022 -17.852 1.00 92.31 96 ALA A C 1
ATOM 761 O O . ALA A 1 96 ? 9.998 -7.614 -17.388 1.00 92.31 96 ALA A O 1
ATOM 762 N N . ILE A 1 97 ? 11.148 -5.706 -17.658 1.00 91.44 97 ILE A N 1
ATOM 763 C CA . ILE A 1 97 ? 10.201 -4.872 -16.889 1.00 91.44 97 ILE A CA 1
ATOM 764 C C . ILE A 1 97 ? 8.830 -4.817 -17.582 1.00 91.44 97 ILE A C 1
ATOM 766 O O . ILE A 1 97 ? 7.797 -4.821 -16.908 1.00 91.44 97 ILE A O 1
ATOM 770 N N . ALA A 1 98 ? 8.798 -4.777 -18.916 1.00 93.31 98 ALA A N 1
ATOM 771 C CA . ALA A 1 98 ? 7.559 -4.796 -19.681 1.00 93.31 98 ALA A CA 1
ATOM 772 C C . ALA A 1 98 ? 6.822 -6.140 -19.546 1.00 93.31 98 ALA A C 1
ATOM 774 O O . ALA A 1 98 ? 5.598 -6.143 -19.420 1.00 93.31 98 ALA A O 1
ATOM 775 N N . ASP A 1 99 ? 7.535 -7.267 -19.510 1.00 95.88 99 ASP A N 1
ATOM 776 C CA . ASP A 1 99 ? 6.957 -8.589 -19.250 1.00 95.88 99 ASP A CA 1
ATOM 777 C C . ASP A 1 99 ? 6.454 -8.749 -17.816 1.00 95.88 99 ASP A C 1
ATOM 779 O O . ASP A 1 99 ? 5.373 -9.302 -17.616 1.00 95.88 99 ASP A O 1
ATOM 783 N N . ASP A 1 100 ? 7.167 -8.238 -16.815 1.00 91.56 100 ASP A N 1
ATOM 784 C CA . ASP A 1 100 ? 6.685 -8.255 -15.429 1.00 91.56 100 ASP A CA 1
ATOM 785 C C . ASP A 1 100 ? 5.440 -7.372 -15.247 1.00 91.56 100 ASP A C 1
ATOM 787 O O . ASP A 1 100 ? 4.484 -7.777 -14.581 1.00 91.56 100 ASP A O 1
ATOM 791 N N . LEU A 1 101 ? 5.376 -6.225 -15.932 1.00 91.88 101 LEU A N 1
ATOM 792 C CA . LEU A 1 101 ? 4.167 -5.403 -15.987 1.00 91.88 101 LEU A CA 1
ATOM 793 C C . LEU A 1 101 ? 3.015 -6.128 -16.704 1.00 91.88 101 LEU A C 1
ATOM 795 O O . LEU A 1 101 ? 1.885 -6.089 -16.220 1.00 91.88 101 LEU A O 1
ATOM 799 N N . ARG A 1 102 ? 3.272 -6.824 -17.823 1.00 94.44 102 ARG A N 1
ATOM 800 C CA . ARG A 1 102 ? 2.259 -7.649 -18.515 1.00 94.44 102 ARG A CA 1
ATOM 801 C C . ARG A 1 102 ? 1.703 -8.726 -17.579 1.00 94.44 102 ARG A C 1
ATOM 803 O O . ARG A 1 102 ? 0.486 -8.838 -17.474 1.00 94.44 102 ARG A O 1
ATOM 810 N N . LYS A 1 103 ? 2.562 -9.448 -16.846 1.00 92.88 103 LYS A N 1
ATOM 811 C CA . LYS A 1 103 ? 2.162 -10.462 -15.848 1.00 92.88 103 LYS A CA 1
ATOM 812 C C . LYS A 1 103 ? 1.279 -9.856 -14.751 1.00 92.88 103 LYS A C 1
ATOM 814 O O . LYS A 1 103 ? 0.207 -10.392 -14.485 1.00 92.88 103 LYS A O 1
ATOM 819 N N . HIS A 1 104 ? 1.682 -8.722 -14.167 1.00 89.44 104 HIS A N 1
ATOM 820 C CA . HIS A 1 104 ? 0.902 -8.010 -13.141 1.00 89.44 104 HIS A CA 1
ATOM 821 C C . HIS A 1 104 ? -0.475 -7.580 -13.661 1.00 89.44 104 HIS A C 1
ATOM 823 O O . HIS A 1 104 ? -1.493 -7.862 -13.032 1.00 89.44 104 HIS A O 1
ATOM 829 N N . LEU A 1 105 ? -0.527 -6.958 -14.844 1.00 90.38 105 LEU A N 1
ATOM 830 C CA . LEU A 1 105 ? -1.777 -6.522 -15.474 1.00 90.38 105 LEU A CA 1
ATOM 831 C C . LEU A 1 105 ? -2.694 -7.697 -15.859 1.00 90.38 105 LEU A C 1
ATOM 833 O O . LEU A 1 105 ? -3.912 -7.561 -15.787 1.00 90.38 105 LEU A O 1
ATOM 837 N N . SER A 1 106 ? -2.137 -8.854 -16.230 1.00 93.06 106 SER A N 1
ATOM 838 C CA . SER A 1 106 ? -2.904 -10.084 -16.490 1.00 93.06 106 SER A CA 1
ATOM 839 C C . SER A 1 106 ? -3.439 -10.767 -15.226 1.00 93.06 106 SER A C 1
ATOM 841 O O . SER A 1 106 ? -4.308 -11.626 -15.339 1.00 93.06 106 SER A O 1
ATOM 843 N N . ALA A 1 107 ? -2.945 -10.407 -14.038 1.00 89.31 107 ALA A N 1
ATOM 844 C CA . ALA A 1 107 ? -3.334 -11.025 -12.772 1.00 89.31 107 ALA A CA 1
ATOM 845 C C . ALA A 1 107 ? -4.361 -10.206 -11.963 1.00 89.31 107 ALA A C 1
ATOM 847 O O . ALA A 1 107 ? -4.849 -10.702 -10.947 1.00 89.31 107 ALA A O 1
ATOM 848 N N . LEU A 1 108 ? -4.714 -8.983 -12.385 1.00 87.44 108 LEU A N 1
ATOM 849 C CA . LEU A 1 108 ? -5.492 -8.018 -11.584 1.00 87.44 108 LEU A CA 1
ATOM 850 C C . LEU A 1 108 ? -6.823 -8.559 -11.031 1.00 87.44 108 LEU A C 1
ATOM 852 O O . LEU A 1 108 ? -7.161 -8.252 -9.893 1.00 87.44 108 LEU A O 1
ATOM 856 N N . ASP A 1 109 ? -7.538 -9.392 -11.792 1.00 85.31 109 ASP A N 1
ATOM 857 C CA . ASP A 1 109 ? -8.814 -10.000 -11.370 1.00 85.31 109 ASP A CA 1
ATOM 858 C C . ASP A 1 109 ? -8.647 -11.131 -10.327 1.00 85.31 109 ASP A C 1
ATOM 860 O O . ASP A 1 109 ? -9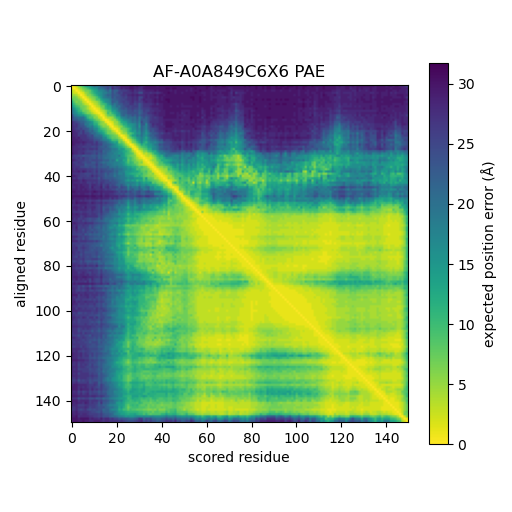.630 -11.651 -9.800 1.00 85.31 109 ASP A O 1
ATOM 864 N N . THR A 1 110 ? -7.404 -11.534 -10.037 1.00 88.75 110 THR A N 1
ATOM 865 C CA . THR A 1 110 ? -7.045 -12.653 -9.141 1.00 88.75 110 THR A CA 1
ATOM 866 C C . THR A 1 110 ? -6.155 -12.253 -7.962 1.00 88.75 110 THR A C 1
ATOM 868 O O . THR A 1 110 ? -6.072 -12.995 -6.983 1.00 8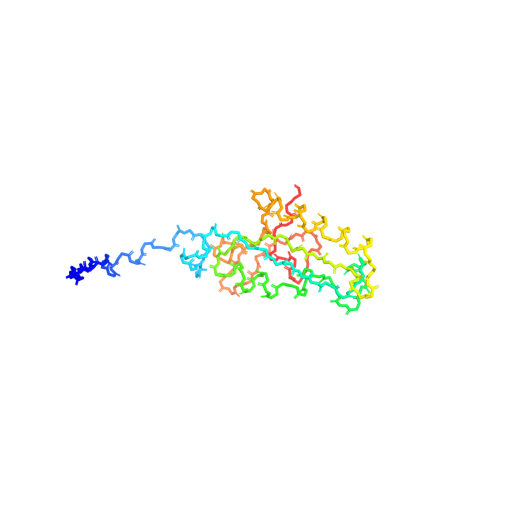8.75 110 THR A O 1
ATOM 871 N N . VAL A 1 111 ? -5.492 -11.094 -8.025 1.00 87.00 111 VAL A N 1
ATOM 872 C CA . VAL A 1 111 ? -4.632 -10.591 -6.946 1.00 87.00 111 VAL A CA 1
ATOM 873 C C . VAL A 1 111 ? -5.492 -10.125 -5.770 1.00 87.00 111 VAL A C 1
ATOM 875 O O . VAL A 1 111 ? -6.420 -9.335 -5.931 1.00 87.00 111 VAL A O 1
ATOM 878 N N . ALA A 1 112 ? -5.159 -10.590 -4.565 1.00 89.00 112 ALA A N 1
ATOM 879 C CA . ALA A 1 112 ? -5.839 -10.165 -3.347 1.00 89.00 112 ALA A CA 1
ATOM 880 C C . ALA A 1 112 ? -5.584 -8.666 -3.057 1.00 89.00 112 ALA A C 1
ATOM 882 O O . ALA A 1 112 ? -4.428 -8.233 -3.069 1.00 89.00 112 ALA A O 1
ATOM 883 N N . PRO A 1 113 ? -6.626 -7.865 -2.757 1.00 90.62 113 PRO A N 1
ATOM 884 C CA . PRO A 1 113 ? -6.455 -6.502 -2.265 1.00 90.62 113 PRO A CA 1
ATOM 885 C C . PRO A 1 113 ? -5.708 -6.445 -0.927 1.00 90.62 113 PRO A C 1
ATOM 887 O O . PRO A 1 113 ? -5.809 -7.352 -0.100 1.00 90.62 113 PRO A O 1
ATOM 890 N N . ILE A 1 114 ? -5.016 -5.334 -0.678 1.00 90.12 114 ILE A N 1
ATOM 891 C CA . ILE A 1 114 ? -4.356 -5.043 0.595 1.00 90.12 114 ILE A CA 1
ATOM 892 C C . ILE A 1 114 ? -5.424 -4.968 1.695 1.00 90.12 114 ILE A C 1
ATOM 894 O O . ILE A 1 114 ? -6.366 -4.174 1.619 1.00 90.12 114 ILE A O 1
ATOM 898 N N . ALA A 1 115 ? -5.268 -5.787 2.738 1.00 91.50 115 ALA A N 1
ATOM 899 C CA . ALA A 1 115 ? -6.243 -5.970 3.811 1.00 91.50 115 ALA A CA 1
ATOM 900 C C . ALA A 1 115 ? -6.261 -4.804 4.827 1.00 91.50 115 ALA A C 1
ATOM 902 O O . ALA A 1 115 ? -6.027 -4.986 6.024 1.00 91.50 115 ALA A O 1
ATOM 903 N N . TYR A 1 116 ? -6.525 -3.582 4.361 1.00 90.38 116 TYR A N 1
ATOM 904 C CA . TYR A 1 116 ? -6.647 -2.400 5.216 1.00 90.38 116 TYR A CA 1
ATOM 905 C C . TYR A 1 116 ? -7.833 -2.504 6.184 1.00 90.38 116 TYR A C 1
ATOM 907 O O . TYR A 1 116 ? -8.941 -2.915 5.818 1.00 90.38 116 TYR A O 1
ATOM 915 N N . ARG A 1 117 ? -7.609 -2.082 7.432 1.00 91.25 117 ARG A N 1
ATOM 916 C CA . ARG A 1 117 ? -8.592 -2.122 8.520 1.00 91.25 117 ARG A CA 1
ATOM 917 C C . ARG A 1 117 ? -9.656 -1.038 8.329 1.00 91.25 117 ARG A C 1
ATOM 919 O O . ARG A 1 117 ? -9.326 0.148 8.396 1.00 91.25 117 ARG A O 1
ATOM 926 N N . PRO A 1 118 ? -10.943 -1.395 8.175 1.00 87.81 118 PRO A N 1
ATOM 927 C CA . PRO A 1 118 ? -11.987 -0.403 7.965 1.00 87.81 118 PRO A CA 1
ATOM 928 C C . PRO A 1 118 ? -12.226 0.431 9.226 1.00 87.81 118 PRO A C 1
ATOM 930 O O . PRO A 1 118 ? -12.546 -0.103 10.286 1.00 87.81 118 PRO A O 1
ATOM 933 N N . GLN A 1 119 ? -12.162 1.759 9.086 1.00 84.81 119 GLN A N 1
ATOM 934 C CA . GLN A 1 119 ? -12.406 2.735 10.161 1.00 84.81 119 GLN A CA 1
ATOM 935 C C . GLN A 1 119 ? -13.714 2.452 10.929 1.00 84.81 119 GLN A C 1
ATOM 937 O O . GLN A 1 119 ? -13.741 2.431 12.156 1.00 84.81 119 GLN A O 1
ATOM 942 N N . GLY A 1 120 ? -14.797 2.166 10.196 1.00 83.00 120 GLY A N 1
ATOM 943 C CA . GLY A 1 120 ? -16.106 1.780 10.742 1.00 83.00 120 GLY A CA 1
ATOM 944 C C . GLY A 1 120 ? -16.293 0.275 10.992 1.00 83.00 120 GLY A C 1
ATOM 945 O O . GLY A 1 120 ? -17.431 -0.184 11.011 1.00 83.00 120 GLY A O 1
ATOM 946 N N . GLY A 1 121 ? -15.215 -0.511 11.090 1.00 81.12 121 GLY A N 1
ATOM 947 C CA . GLY A 1 121 ? -15.254 -1.970 11.273 1.00 81.12 121 GLY A CA 1
ATOM 948 C C . GLY A 1 121 ? -15.312 -2.450 12.723 1.00 81.12 121 GLY A C 1
ATOM 949 O O . GLY A 1 121 ? -15.677 -3.594 12.966 1.00 81.12 121 GLY A O 1
ATOM 950 N N . GLY A 1 122 ? -14.975 -1.583 13.680 1.00 86.88 122 GLY A N 1
ATOM 951 C CA . GLY A 1 122 ? -14.866 -1.927 15.100 1.00 86.88 122 GLY A CA 1
ATOM 952 C C . GLY A 1 122 ? -13.426 -2.029 15.609 1.00 86.88 122 GLY A C 1
ATOM 953 O O . GLY A 1 122 ? -13.227 -1.814 16.800 1.00 86.88 122 GLY A O 1
ATOM 954 N N . ASP A 1 123 ? -12.431 -2.241 14.735 1.00 90.44 123 ASP A N 1
ATOM 955 C CA . ASP A 1 123 ? -10.995 -2.259 15.079 1.00 90.44 123 ASP A CA 1
ATOM 956 C C . ASP A 1 123 ? -10.537 -0.973 15.803 1.00 90.44 123 ASP A C 1
ATOM 958 O O . ASP A 1 123 ? -9.630 -1.005 16.632 1.00 90.44 123 ASP A O 1
ATOM 962 N N . TYR A 1 124 ? -11.190 0.158 15.520 1.00 91.94 124 TYR A N 1
ATOM 963 C CA . TYR A 1 124 ? -10.869 1.472 16.080 1.00 91.94 124 TYR A CA 1
ATOM 964 C C . TYR A 1 124 ? -11.799 1.880 17.239 1.00 91.94 124 TYR A C 1
ATOM 966 O O . TYR A 1 124 ? -12.924 1.378 17.394 1.00 91.94 124 TYR A O 1
ATOM 974 N N . ASP A 1 125 ? -11.324 2.798 18.078 1.00 90.94 125 ASP A N 1
ATOM 975 C CA . ASP A 1 125 ? -12.098 3.471 19.123 1.00 90.94 125 ASP A CA 1
ATOM 976 C C . ASP A 1 125 ? -12.811 4.744 18.604 1.00 90.94 125 ASP A C 1
ATOM 978 O O . ASP A 1 125 ? -12.787 5.069 17.415 1.00 90.94 125 ASP A O 1
ATOM 982 N N . ARG A 1 126 ? -13.478 5.486 19.502 1.00 88.12 126 ARG A N 1
ATOM 983 C CA . ARG A 1 126 ? -14.161 6.752 19.152 1.00 88.12 126 ARG A CA 1
ATOM 984 C C . ARG A 1 126 ? -13.203 7.903 18.813 1.00 88.12 126 ARG A C 1
ATOM 986 O O . ARG A 1 126 ? -13.649 8.894 18.245 1.00 88.12 126 ARG A O 1
ATOM 993 N N . SER A 1 127 ? -11.925 7.768 19.151 1.00 90.94 127 SER A N 1
ATOM 994 C CA . SER A 1 127 ? -10.843 8.720 18.877 1.00 90.94 127 SER A CA 1
ATOM 995 C C . SER A 1 127 ? -10.045 8.338 17.621 1.00 90.94 127 SER A C 1
ATOM 997 O O . SER A 1 127 ? -9.001 8.931 17.359 1.00 90.94 127 SER A O 1
ATOM 999 N N . LEU A 1 128 ? -10.521 7.342 16.857 1.00 88.38 128 LEU A N 1
ATOM 1000 C CA . LEU A 1 128 ? -9.870 6.761 15.677 1.00 88.38 128 LEU A CA 1
ATOM 1001 C C . LEU A 1 128 ? -8.499 6.119 15.958 1.00 88.38 128 LEU A C 1
ATOM 1003 O O . LEU A 1 128 ? -7.694 5.936 15.045 1.00 88.38 128 LEU A O 1
ATOM 1007 N N . ARG A 1 129 ? -8.237 5.727 17.207 1.00 91.00 129 ARG A N 1
ATOM 1008 C CA . ARG A 1 129 ? -7.067 4.927 17.587 1.00 91.00 129 ARG A CA 1
ATOM 1009 C C . ARG A 1 129 ? -7.382 3.445 17.411 1.00 91.00 129 ARG A C 1
ATOM 1011 O O . ARG A 1 129 ? -8.504 3.021 17.688 1.00 91.00 129 ARG A O 1
ATOM 1018 N N . LEU A 1 130 ? -6.406 2.658 16.959 1.00 92.12 130 LEU A N 1
ATOM 1019 C CA . LEU A 1 130 ? -6.517 1.196 16.964 1.00 92.12 130 LEU A CA 1
ATOM 1020 C C . LEU A 1 130 ? -6.688 0.716 18.416 1.00 92.12 130 LEU A C 1
ATOM 1022 O O . LEU A 1 130 ? -6.087 1.286 19.332 1.00 92.12 130 LEU A O 1
ATOM 1026 N N . ARG A 1 131 ? -7.541 -0.286 18.643 1.00 92.25 131 ARG A N 1
ATOM 1027 C CA . ARG A 1 131 ? -7.749 -0.845 19.986 1.00 92.25 131 ARG A CA 1
ATOM 1028 C C . ARG A 1 131 ? -6.571 -1.739 20.397 1.00 92.25 131 ARG A C 1
ATOM 1030 O O . ARG A 1 131 ? -6.131 -2.526 19.561 1.00 92.25 131 ARG A O 1
ATOM 1037 N N . PRO A 1 132 ? -6.136 -1.693 21.671 1.00 90.75 132 PRO A N 1
ATOM 1038 C CA . PRO A 1 132 ? -5.101 -2.590 22.178 1.00 90.75 132 PRO A CA 1
ATOM 1039 C C . PRO A 1 132 ? -5.477 -4.066 22.021 1.00 90.75 132 PRO A C 1
ATOM 1041 O O . PRO A 1 132 ? -6.621 -4.448 22.282 1.00 90.75 132 PRO A O 1
ATOM 1044 N N . GLY A 1 133 ? -4.502 -4.890 21.648 1.00 88.88 133 GLY A N 1
ATOM 1045 C CA . GLY A 1 133 ? -4.671 -6.318 21.379 1.00 88.88 133 GLY A CA 1
ATOM 1046 C C . GLY A 1 133 ? -5.113 -6.639 19.947 1.00 88.88 133 GLY A C 1
ATOM 1047 O O . GLY A 1 133 ? -5.486 -7.780 19.684 1.00 88.88 133 GLY A O 1
ATOM 1048 N N . LEU A 1 134 ? -5.092 -5.662 19.033 1.00 90.12 134 LEU A N 1
ATOM 1049 C CA . LEU A 1 134 ? -5.344 -5.861 17.597 1.00 90.12 134 LEU A CA 1
ATOM 1050 C C . LEU A 1 134 ? -4.099 -5.623 16.730 1.00 90.12 134 LEU A C 1
ATOM 1052 O O . LEU A 1 134 ? -4.144 -5.870 15.523 1.00 90.12 134 LEU A O 1
ATOM 1056 N N . GLU A 1 135 ? -3.012 -5.136 17.324 1.00 89.62 135 GLU A N 1
ATOM 1057 C CA . GLU A 1 135 ? -1.714 -4.924 16.696 1.00 89.62 135 GLU A CA 1
ATOM 1058 C C . GLU A 1 135 ? -1.105 -6.257 16.226 1.00 89.62 135 GLU A C 1
ATOM 1060 O O . GLU A 1 135 ? -1.007 -7.215 16.993 1.00 89.62 135 GLU A O 1
ATOM 1065 N N . SER A 1 136 ? -0.659 -6.323 14.968 1.00 85.62 136 SER A N 1
ATOM 1066 C CA . SER A 1 136 ? 0.139 -7.455 14.480 1.00 85.62 136 SER A CA 1
ATOM 1067 C C . SER A 1 136 ? 1.522 -7.453 15.148 1.00 85.62 136 SER A C 1
ATOM 1069 O O . SER A 1 136 ? 2.080 -6.392 15.432 1.00 85.62 136 SER A O 1
ATOM 1071 N N . ALA A 1 137 ? 2.094 -8.632 15.410 1.00 84.56 137 ALA A N 1
ATOM 1072 C CA . ALA A 1 137 ? 3.363 -8.747 16.129 1.00 84.56 137 ALA A CA 1
ATOM 1073 C C . ALA A 1 137 ? 4.498 -7.990 15.409 1.00 84.56 137 ALA A C 1
ATOM 1075 O O . ALA A 1 137 ? 4.802 -8.270 14.254 1.00 84.56 137 ALA A O 1
ATOM 1076 N N . GLY A 1 138 ? 5.113 -7.023 16.098 1.00 83.94 138 GLY A N 1
ATOM 1077 C CA . GLY A 1 138 ? 6.181 -6.178 15.549 1.00 83.94 138 GLY A CA 1
ATOM 1078 C C . GLY A 1 138 ? 5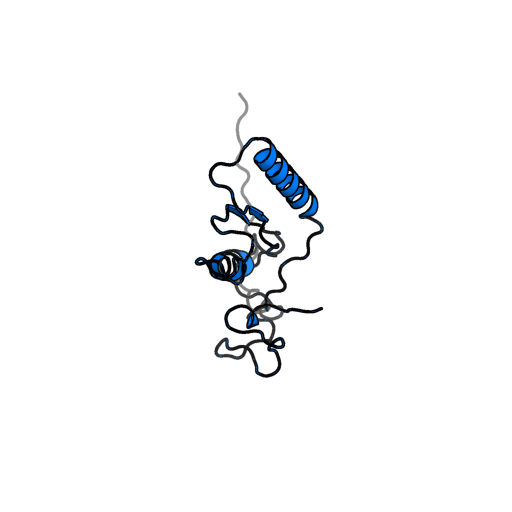.725 -5.037 14.626 1.00 83.94 138 GLY A C 1
ATOM 1079 O O . GLY A 1 138 ? 6.559 -4.217 14.253 1.00 83.94 138 GLY A O 1
ATOM 1080 N N . ALA A 1 139 ? 4.436 -4.935 14.287 1.00 85.12 139 ALA A N 1
ATOM 1081 C CA . ALA A 1 139 ? 3.922 -3.860 13.439 1.00 85.12 139 ALA A CA 1
ATOM 1082 C C . ALA A 1 139 ? 3.996 -2.497 14.148 1.00 85.12 139 ALA A C 1
ATOM 1084 O O . ALA A 1 139 ? 3.642 -2.366 15.321 1.00 85.12 139 ALA A O 1
ATOM 1085 N N . THR A 1 140 ? 4.422 -1.461 13.424 1.00 85.31 140 THR A N 1
ATOM 1086 C CA . THR A 1 140 ? 4.489 -0.081 13.930 1.00 85.31 140 THR A CA 1
ATOM 1087 C C . THR A 1 140 ? 4.037 0.908 12.856 1.00 85.31 140 THR A C 1
ATOM 1089 O O . THR A 1 140 ? 3.846 0.534 11.702 1.00 85.31 140 THR A O 1
ATOM 1092 N N . GLY A 1 141 ? 3.820 2.175 13.224 1.00 88.50 141 GLY A N 1
ATOM 1093 C CA . GLY A 1 141 ? 3.483 3.226 12.259 1.00 88.50 141 GLY A CA 1
ATOM 1094 C C . GLY A 1 141 ? 2.276 2.865 11.385 1.00 88.50 141 GLY A C 1
ATOM 1095 O O . GLY A 1 141 ? 1.170 2.689 11.895 1.00 88.50 141 GLY A O 1
ATOM 1096 N N . PHE A 1 142 ? 2.497 2.764 10.073 1.00 90.06 142 PHE A N 1
ATOM 1097 C CA . PHE A 1 142 ? 1.450 2.456 9.099 1.00 90.06 142 PHE A CA 1
ATOM 1098 C C . PHE A 1 142 ? 1.015 0.982 9.087 1.00 90.06 142 PHE A C 1
ATOM 1100 O O . PHE A 1 142 ? -0.155 0.705 8.825 1.00 90.06 142 PHE A O 1
ATOM 1107 N N . ASP A 1 143 ? 1.899 0.047 9.446 1.00 88.19 143 ASP A N 1
ATOM 1108 C CA . ASP A 1 143 ? 1.659 -1.404 9.346 1.00 88.19 143 ASP A CA 1
ATOM 1109 C C . ASP A 1 143 ? 0.495 -1.867 10.243 1.00 88.19 143 ASP A C 1
ATOM 1111 O O . ASP A 1 143 ? -0.223 -2.821 9.934 1.00 88.19 143 ASP A O 1
ATOM 1115 N N . LEU A 1 144 ? 0.251 -1.120 11.328 1.00 91.19 144 LEU A N 1
ATOM 1116 C CA . LEU A 1 144 ? -0.881 -1.275 12.249 1.00 91.19 144 LEU A CA 1
ATOM 1117 C C . LEU A 1 144 ? -2.252 -1.182 11.557 1.00 91.19 144 LEU A C 1
ATOM 1119 O O . LEU A 1 144 ? -3.240 -1.726 12.054 1.00 91.19 144 LEU A O 1
ATOM 1123 N N . HIS A 1 145 ? -2.336 -0.477 10.429 1.00 91.88 145 HIS A N 1
ATOM 1124 C CA . HIS A 1 145 ? -3.585 -0.201 9.719 1.00 91.88 145 HIS A CA 1
ATOM 1125 C C . HIS A 1 145 ? -3.916 -1.239 8.634 1.00 91.88 145 HIS A C 1
ATOM 1127 O O . HIS A 1 145 ? -4.999 -1.186 8.047 1.00 91.88 145 HIS A O 1
ATOM 1133 N N . SER A 1 146 ? -3.039 -2.215 8.406 1.00 89.19 146 SER A N 1
ATOM 1134 C CA . SER A 1 146 ? -3.308 -3.448 7.656 1.00 89.19 146 SER A CA 1
ATOM 1135 C C . SER A 1 146 ? -3.583 -4.634 8.590 1.00 89.19 146 SER A C 1
ATOM 1137 O O . SER A 1 146 ? -3.358 -4.572 9.803 1.00 89.19 146 SER A O 1
ATOM 1139 N N . ARG A 1 147 ? -4.102 -5.725 8.024 1.00 86.88 147 ARG A N 1
ATOM 1140 C CA . ARG A 1 147 ? -4.126 -7.052 8.644 1.00 86.88 147 ARG A CA 1
ATOM 1141 C C . ARG A 1 147 ? -3.094 -7.930 7.954 1.00 86.88 147 ARG A C 1
ATOM 1143 O O . ARG A 1 147 ? -3.248 -8.251 6.779 1.00 86.88 147 ARG A O 1
ATOM 1150 N N . THR A 1 148 ? -2.049 -8.292 8.687 1.00 66.69 148 THR A N 1
ATOM 1151 C CA . THR A 1 148 ? -1.009 -9.224 8.233 1.00 66.69 148 THR A CA 1
ATOM 1152 C C . THR A 1 148 ? -1.404 -10.649 8.626 1.00 66.69 148 THR A C 1
ATOM 1154 O O . THR A 1 148 ? -0.714 -11.309 9.402 1.00 66.69 148 THR A O 1
ATOM 1157 N N . ASP A 1 149 ? -2.575 -11.081 8.155 1.00 52.50 149 ASP A N 1
ATOM 1158 C CA . ASP A 1 149 ? -3.054 -12.450 8.353 1.00 52.50 149 ASP A CA 1
ATOM 1159 C C . ASP A 1 149 ? -2.181 -13.390 7.492 1.00 52.50 149 ASP A C 1
ATOM 1161 O O . ASP A 1 149 ? -1.911 -13.087 6.328 1.00 52.50 149 ASP A O 1
ATOM 1165 N N . SER A 1 150 ? -1.665 -14.464 8.104 1.00 37.59 150 SER A N 1
ATOM 1166 C CA . SER A 1 150 ? -0.654 -15.384 7.536 1.00 37.59 150 SER A CA 1
ATOM 1167 C C . SER A 1 150 ? -1.252 -16.641 6.908 1.00 37.59 150 SER A C 1
ATOM 1169 O O . SER A 1 150 ? -2.291 -17.105 7.429 1.00 37.59 150 SER A O 1
#

Secondary structure (DSSP, 8-state):
----PPPPPPPPPPGGGGGSTTSSS-TT--TTTTT-EE--EEE--S-S-TTTSTT--HHHHHHHHIIIIIITTT-EEPPPEEE-S-SS--HHHHHHHHHHHHHHHHHTTTSPPP-BPPGGGSSB-TTSPBPTT-SPTT--TTGGGB----

Nearest PDB structures (foldseek):
  4gi5-assembly1_A  TM=8.242E-01  e=1.377E-07  Klebsiella pneumoniae subsp. pneumoniae MGH 78578
  1h66-assembly2_D  TM=8.221E-01  e=2.733E-04  Homo sapiens
  1qrd-assembly1_A  TM=8.478E-01  e=4.978E-04  Rattus rattus
  1d4a-assembly1_A  TM=7.511E-01  e=3.338E-04  Homo sapiens
  1dxq-assembly2_D  TM=8.004E-01  e=3.924E-03  Mus musculus

Organism: NCBI:txid53432

Solvent-accessible surface area (backbone atoms only — not comparable to full-atom values): 9598 Å² total; per-residue (Å²): 136,90,83,90,78,84,79,84,80,80,84,75,88,72,89,75,74,70,77,73,75,83,82,69,61,55,68,77,37,39,83,85,36,52,82,36,76,44,70,52,82,42,84,36,83,49,66,89,53,40,89,74,36,99,80,43,42,62,70,69,69,43,34,63,51,51,51,62,62,41,32,46,37,27,27,43,34,37,70,64,48,74,45,56,61,67,75,90,61,55,71,70,61,44,51,52,53,52,50,53,48,50,54,53,68,74,35,59,96,72,57,73,50,60,51,61,64,45,75,58,63,66,62,35,49,97,83,72,43,74,42,90,93,68,68,53,91,90,52,55,86,71,55,51,48,42,60,87,81,129

=== Feature glossary ===
Annotated list of the representations used here:

Nearest PDB structures. The Foldseek neighbor list gives the closest experimentally determined structures in the PDB, ranked by structural alignment. TM-score near 1 means near-identical fold; near 0.3 means only rough topology match. This is how one finds what a novel AlphaFold prediction most resembles in the solved-structure universe.

Foldseek 3Di. Foldseek's 3Di representation compresses backbone geometry into a per-residue letter drawn from a learned twenty-state alphabet. It captures the tertiary interaction pattern around each residue — which residues are packed against it in space, regardless of where they are in sequence.

Radius of gyration, Cα contacts, bounding box. Radius of gyration (Rg) is the root-mean-square distance of Cα atoms from their centroid — a single number for overall size and compactness. A globular domain of N residues has Rg ≈ 2.2·N^0.38 Å; an extended or disordered chain has a much larger Rg. The Cα contact count is the number of residue pairs whose Cα atoms are within 8 Å and are more than four positions apart in sequence — a standard proxy for tertiary packing density. The bounding box is the smallest axis-aligned box enclosing all Cα atoms.

InterPro / GO / CATH / organism. The annotation block draws on four external resources. InterPro: which protein families and domains the sequence belongs to. GO: standardized terms for what the protein does, what process it participates in, and where in the cell it acts. CATH: which structural fold it has in the CATH hierarchy. Organism: the species of origin.

mmCIF coordinates. The mmCIF block holds the 3D Cartesian coordinates of each backbone atom (N, Cα, C, O) in ångströms. mmCIF is the PDB's canonical archive format — a tagged-loop text representation of the atomic model.

pLDDT. pLDDT is the predicted lDDT-Cα score: AlphaFold's confidence that the local environment of each residue (all inter-atomic distances within 15 Å) is correctly placed. It is a per-residue number between 0 and 100, with higher meaning more reliable.

Backbone torsions (φ/ψ). φ (phi) and ψ (psi) are the two rotatable backbone dihedrals per residue: φ is the C(i-1)–N–Cα–C torsion, ψ is the N–Cα–C–N(i+1) torsion, both in degrees on (−180°, 180°]. α-helical residues cluster near (−60°, −45°); β-strand residues near (−120°, +130°). A Ramachandran plot is simply a scatter of (φ, ψ) for every residue.

B-factor. For experimental (PDB) structures, the B-factor (temperature factor) quantifies the positional spread of each atom in the crystal — a combination of thermal vibration and static disorder — in units of Å². High B-factors mark flexible loops or poorly resolved regions; low B-factors mark the rigid, well-ordered core.

Secondary structure (3-state, P-SEA). SS3 is a coarse helix/strand/coil call (letters a/b/c) made by the P-SEA algorithm from inter-Cα distances and dihedrals. It is less detailed than DSSP but needs only Cα positions.

Predicted aligned error. Predicted aligned error is AlphaFold's pairwise confidence. Unlike pLDDT (per-residue), PAE is per-residue-pair and captures whether two parts of the structure are correctly placed relative to each other. Units are ångströms of expected positional error.

Solvent-accessible surface area. Solvent-accessible surface area (SASA) is the area in Å² traced out by the centre of a 1.4 Å probe sphere (a water molecule) rolled over the protein's van der Waals surface (Shrake–Rupley / Lee–Richards construction). Buried residues have near-zero SASA; fully exposed residues can exceed 200 Å². The total SASA scales roughly with the number of surface residues.

Secondary structure (8-state, DSSP). The SS8 string is DSSP's per-residue secondary-structure call. α-helix (H) means an i→i+4 H-bond ladder; β-strand (E) means the residue participates in a β-sheet; 3₁₀ (G) and π (I) are tighter and wider helices; T/S are turns/bends; '-' is loop.

Rendered structure images. Structure images are PyMOL renders from six orthogonal camera directions. Cartoon represe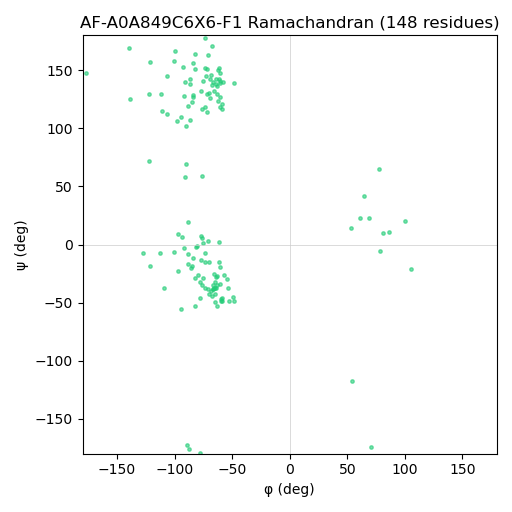ntation draws helices as coils and strands as arrows; sticks shows the backbone as bonds; surface shows the solvent-excluded envelope. Rainbow coloring maps sequence position to hue (blue→red, N→C); chain coloring assigns a distinct color per polypeptide.

Sequence. The amino-acid sequence is the protein's primary structure: the linear order of residues from the N-terminus to the C-terminus, written in one-letter code. Everything else here — the 3D coordinates, the secondary structure, the domain annotations — is ultimately a consequence of this string.

Contact-map, Ramachandran, and PAE plots. Three diagnostic plots accompany the record. The Cα contact map visualizes the tertiary structure as a 2D adjacency matrix (8 Å cutoff, sequence-local contacts suppressed). The Ramachandran plot shows the distribution of backbone (φ, ψ) torsions, with points in the α and β basins reflecting secondary structure content. The PAE plot shows AlphaFold's inter-residue confidence as a color matrix.